Protein AF-A0A0A9Z0U1-F1 (afdb_monomer_lite)

Structure (mmCIF, N/CA/C/O backbone):
data_AF-A0A0A9Z0U1-F1
#
_entry.id   AF-A0A0A9Z0U1-F1
#
loop_
_atom_site.group_PDB
_atom_site.id
_atom_site.type_symbol
_atom_site.label_atom_id
_atom_site.label_alt_id
_atom_site.label_comp_id
_atom_site.label_asym_id
_atom_site.label_entity_id
_atom_site.label_seq_id
_atom_site.pdbx_PDB_ins_code
_atom_site.Cartn_x
_atom_site.Cartn_y
_atom_site.Cartn_z
_atom_site.occupancy
_atom_site.B_iso_or_equiv
_atom_site.auth_seq_id
_atom_site.auth_comp_id
_atom_site.auth_asym_id
_atom_site.auth_atom_id
_atom_site.pdbx_PDB_model_num
ATOM 1 N N . MET A 1 1 ? 15.167 -5.366 -28.591 1.00 64.50 1 MET A N 1
ATOM 2 C CA . MET A 1 1 ? 15.928 -5.872 -27.420 1.00 64.50 1 MET A CA 1
ATOM 3 C C . MET A 1 1 ? 16.134 -4.771 -26.386 1.00 64.50 1 MET A C 1
ATOM 5 O O . MET A 1 1 ? 15.950 -5.051 -25.213 1.00 64.50 1 MET A O 1
ATOM 9 N N . ASN A 1 2 ? 16.414 -3.530 -26.812 1.00 83.62 2 ASN A N 1
ATOM 10 C CA . ASN A 1 2 ? 16.492 -2.372 -25.914 1.00 83.62 2 ASN A CA 1
ATOM 11 C C . ASN A 1 2 ? 15.180 -2.121 -25.139 1.00 83.62 2 ASN A C 1
ATOM 13 O O . ASN A 1 2 ? 15.219 -1.941 -23.932 1.00 83.62 2 ASN A O 1
ATOM 17 N N . ASP A 1 3 ? 14.019 -2.251 -25.794 1.00 84.25 3 ASP A N 1
ATOM 18 C CA . ASP A 1 3 ? 12.713 -1.975 -25.162 1.00 84.25 3 ASP A CA 1
ATOM 19 C C . ASP A 1 3 ? 12.404 -2.891 -23.969 1.00 84.25 3 ASP A C 1
ATOM 21 O O . ASP A 1 3 ? 11.839 -2.456 -22.970 1.00 84.25 3 ASP A O 1
ATOM 25 N N . VAL A 1 4 ? 12.821 -4.160 -24.049 1.00 87.94 4 VAL A N 1
ATOM 26 C CA . VAL A 1 4 ? 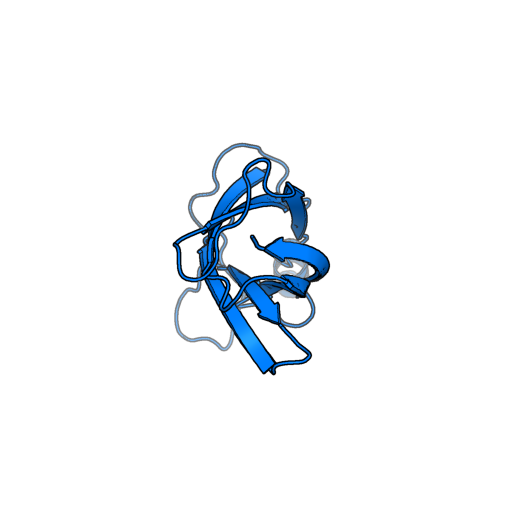12.662 -5.125 -22.950 1.00 87.94 4 VAL A CA 1
ATOM 27 C C . VAL A 1 4 ? 13.551 -4.734 -21.774 1.00 87.94 4 VAL A C 1
ATOM 29 O O . VAL A 1 4 ? 13.101 -4.777 -20.636 1.00 87.94 4 VAL A O 1
ATOM 32 N N . ALA A 1 5 ? 14.787 -4.303 -22.039 1.00 86.88 5 ALA A N 1
ATOM 33 C CA . ALA A 1 5 ? 15.687 -3.831 -20.992 1.00 86.88 5 ALA A CA 1
ATOM 34 C C . ALA A 1 5 ? 15.139 -2.565 -20.315 1.00 86.88 5 ALA A C 1
ATOM 36 O O . ALA A 1 5 ? 15.122 -2.491 -19.091 1.00 86.88 5 ALA A O 1
ATOM 37 N N . THR A 1 6 ? 14.619 -1.604 -21.087 1.00 86.00 6 THR A N 1
ATOM 38 C CA . THR A 1 6 ? 13.961 -0.407 -20.540 1.00 86.00 6 THR A CA 1
ATOM 39 C C . THR A 1 6 ? 12.758 -0.769 -19.670 1.00 86.00 6 THR A C 1
ATOM 41 O O . THR A 1 6 ? 12.617 -0.221 -18.581 1.00 86.00 6 THR A O 1
ATOM 44 N N . PHE A 1 7 ? 11.922 -1.713 -20.112 1.00 87.62 7 PHE A N 1
ATOM 45 C CA . PHE A 1 7 ? 10.774 -2.183 -19.337 1.00 87.62 7 PHE A CA 1
ATOM 46 C C . PHE A 1 7 ? 11.193 -2.868 -18.031 1.00 87.62 7 PHE A C 1
ATOM 48 O O . PHE A 1 7 ? 10.658 -2.538 -16.979 1.00 87.62 7 PHE A O 1
ATOM 55 N N . CYS A 1 8 ? 12.168 -3.781 -18.079 1.00 88.44 8 CYS A N 1
ATOM 56 C CA . CYS A 1 8 ? 12.655 -4.484 -16.891 1.00 88.44 8 CYS A CA 1
ATOM 57 C C . CYS A 1 8 ? 13.309 -3.539 -15.877 1.00 88.44 8 CYS A C 1
ATOM 59 O O . CYS A 1 8 ? 13.087 -3.702 -14.686 1.00 88.44 8 CYS A O 1
ATOM 61 N N . ASN A 1 9 ? 14.067 -2.543 -16.339 1.00 86.88 9 ASN A N 1
ATOM 62 C CA . ASN A 1 9 ? 14.712 -1.569 -15.456 1.00 86.88 9 ASN A CA 1
ATOM 63 C C . ASN A 1 9 ? 13.713 -0.598 -14.811 1.00 86.88 9 ASN A C 1
ATOM 65 O O . ASN A 1 9 ? 14.005 -0.042 -13.762 1.00 86.88 9 ASN A O 1
ATOM 69 N N . ALA A 1 10 ? 12.563 -0.362 -15.449 1.00 87.56 10 ALA A N 1
ATOM 70 C CA . ALA A 1 10 ? 11.499 0.479 -14.907 1.00 87.56 10 ALA A CA 1
ATOM 71 C C . ALA A 1 10 ? 10.504 -0.298 -14.029 1.00 87.56 10 ALA A C 1
ATOM 73 O O . ALA A 1 10 ? 9.648 0.321 -13.399 1.00 87.56 10 ALA A O 1
ATOM 74 N N . PHE A 1 11 ? 10.572 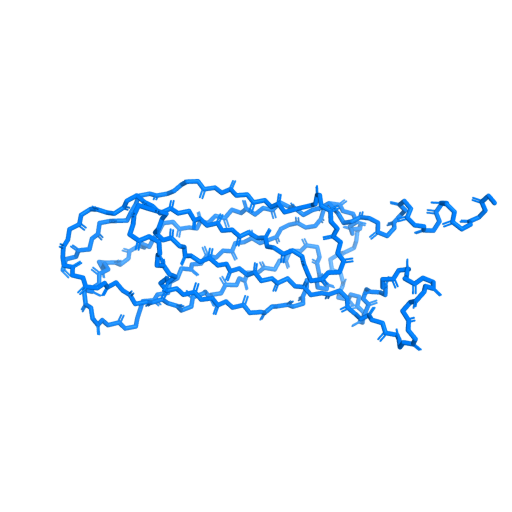-1.636 -14.020 1.00 89.62 11 PHE A N 1
ATOM 75 C CA . PHE A 1 11 ? 9.668 -2.466 -13.234 1.00 89.62 11 PHE A CA 1
ATOM 76 C C . PHE A 1 11 ? 9.939 -2.241 -11.738 1.00 89.62 11 PHE A C 1
ATOM 78 O O . PHE A 1 11 ? 11.072 -2.434 -11.296 1.00 89.62 11 PHE A O 1
ATOM 85 N N . PRO A 1 12 ? 8.932 -1.833 -10.951 1.00 91.62 12 PRO A N 1
ATOM 86 C CA . PRO A 1 12 ? 9.178 -1.314 -9.619 1.00 91.62 12 PRO A CA 1
ATOM 87 C C . PRO A 1 12 ? 9.450 -2.436 -8.616 1.00 91.62 12 PRO A C 1
ATOM 89 O O . PRO A 1 12 ? 8.727 -3.435 -8.569 1.00 91.62 12 PRO A O 1
ATOM 92 N N . ASP A 1 13 ? 10.436 -2.217 -7.747 1.00 90.81 13 ASP A N 1
ATOM 93 C CA . ASP A 1 13 ? 10.678 -3.048 -6.568 1.00 90.81 13 ASP A CA 1
ATOM 94 C C . ASP A 1 13 ? 10.495 -2.211 -5.301 1.00 90.81 13 ASP A C 1
ATOM 96 O O . ASP A 1 13 ? 11.399 -1.503 -4.849 1.00 90.81 13 ASP A O 1
ATOM 100 N N . ILE A 1 14 ? 9.274 -2.254 -4.759 1.00 91.38 14 ILE A N 1
ATOM 101 C CA . ILE A 1 14 ? 8.880 -1.481 -3.582 1.00 91.38 14 ILE A CA 1
ATOM 102 C C . ILE A 1 14 ? 8.512 -2.416 -2.439 1.00 91.38 14 ILE A C 1
ATOM 104 O O . ILE A 1 14 ? 7.690 -3.329 -2.581 1.00 91.38 14 ILE A O 1
ATOM 108 N N . GLN A 1 15 ? 9.092 -2.125 -1.284 1.00 90.62 15 GLN A N 1
ATOM 109 C CA . GLN A 1 15 ? 8.760 -2.719 -0.002 1.00 90.62 15 GLN A CA 1
ATOM 110 C C . GLN A 1 15 ? 8.126 -1.660 0.895 1.00 90.62 15 GLN A C 1
ATOM 112 O O . GLN A 1 15 ? 8.363 -0.457 0.736 1.00 90.62 15 GLN A O 1
ATOM 117 N N . PHE A 1 16 ? 7.285 -2.101 1.825 1.00 91.94 16 PHE A N 1
ATOM 118 C CA . PHE A 1 16 ? 6.681 -1.206 2.795 1.00 91.94 16 PHE A CA 1
ATOM 119 C C . PHE A 1 16 ? 6.692 -1.804 4.190 1.00 91.94 16 PHE A C 1
ATOM 121 O O . PHE A 1 16 ? 6.488 -3.002 4.376 1.00 91.94 16 PHE A O 1
ATOM 128 N N . GLU A 1 17 ? 6.864 -0.922 5.160 1.00 91.62 17 GLU A N 1
ATOM 129 C CA . GLU A 1 17 ? 6.734 -1.199 6.580 1.00 91.62 17 GLU A CA 1
ATOM 130 C C . GLU A 1 17 ? 5.722 -0.220 7.171 1.00 91.62 17 GLU A C 1
ATOM 132 O O . GLU A 1 17 ? 5.508 0.875 6.645 1.00 91.62 17 GLU A O 1
ATOM 137 N N . TYR A 1 18 ? 5.068 -0.602 8.261 1.00 92.12 18 TYR A N 1
ATOM 138 C CA . TYR A 1 18 ? 4.160 0.283 8.977 1.00 92.12 18 TYR A CA 1
ATOM 139 C C . TYR A 1 18 ? 4.558 0.359 10.443 1.00 92.12 18 TYR A C 1
ATOM 141 O O . TYR A 1 18 ? 4.999 -0.619 11.043 1.00 92.12 18 TYR A O 1
ATOM 149 N N . GLU A 1 19 ? 4.371 1.534 11.027 1.00 86.81 19 GLU A N 1
ATOM 150 C CA . GLU A 1 19 ? 4.507 1.713 12.465 1.00 86.81 19 GLU A CA 1
ATOM 151 C C . GLU A 1 19 ? 3.132 1.526 13.099 1.00 86.81 19 GLU A C 1
ATOM 153 O O . GLU A 1 19 ? 2.166 2.206 12.733 1.00 86.81 19 GLU A O 1
ATOM 158 N N . SER A 1 20 ? 3.032 0.609 14.064 1.00 76.25 20 SER A N 1
ATOM 159 C CA . SER A 1 20 ? 1.826 0.486 14.880 1.00 76.25 20 SER A CA 1
ATOM 160 C C . SER A 1 20 ? 1.530 1.831 15.556 1.00 76.25 20 SER A C 1
ATOM 162 O O . SER A 1 20 ? 2.461 2.443 16.094 1.00 76.25 20 SER A O 1
ATOM 164 N N . PRO A 1 21 ? 0.273 2.305 15.562 1.00 71.62 21 PRO A N 1
ATOM 165 C CA . PRO A 1 21 ? -0.062 3.586 16.168 1.00 71.62 21 PRO A CA 1
ATOM 166 C C . PRO A 1 21 ? 0.363 3.602 17.643 1.00 71.62 21 PRO A C 1
ATOM 168 O O . PRO A 1 21 ? -0.059 2.769 18.437 1.00 71.62 21 PRO A O 1
ATOM 171 N N . SER A 1 22 ? 1.221 4.559 18.005 1.00 58.94 22 SER A N 1
ATOM 172 C CA . SER A 1 22 ? 1.708 4.749 19.380 1.00 58.94 22 SER A CA 1
ATOM 173 C C . SER A 1 22 ? 0.669 5.391 20.304 1.00 58.94 22 SER A C 1
ATOM 175 O O . SER A 1 22 ? 0.851 5.428 21.517 1.00 58.94 22 SER A O 1
ATOM 177 N N . THR A 1 23 ? -0.403 5.934 19.725 1.00 63.06 23 THR A N 1
ATOM 178 C CA . THR A 1 23 ? -1.517 6.587 20.414 1.00 63.06 23 THR A CA 1
ATOM 179 C C . THR A 1 23 ? -2.752 5.707 20.311 1.00 63.06 23 THR A C 1
ATOM 181 O O . THR A 1 23 ? -2.992 5.114 19.259 1.00 63.06 23 THR A O 1
ATOM 184 N N . THR A 1 24 ? -3.531 5.655 21.390 1.00 75.94 24 THR A N 1
ATOM 185 C CA . THR A 1 24 ? -4.840 5.008 21.438 1.00 75.94 24 THR A CA 1
ATOM 186 C C . THR A 1 24 ? -5.676 5.404 20.219 1.00 75.94 24 THR A C 1
ATOM 188 O O . THR A 1 24 ? -5.903 6.588 19.966 1.00 75.94 24 THR A O 1
ATOM 191 N N . VAL A 1 25 ? -6.092 4.412 19.431 1.00 84.62 25 VAL A N 1
ATOM 192 C CA . VAL A 1 25 ? -6.921 4.628 18.242 1.00 84.62 25 VAL A CA 1
ATOM 193 C C . VAL A 1 25 ? -8.353 4.819 18.706 1.00 84.62 25 VAL A C 1
ATOM 195 O O . VAL A 1 25 ? -8.906 3.924 19.335 1.00 84.62 25 VAL A O 1
ATOM 198 N N . HIS A 1 26 ? -8.957 5.959 18.378 1.00 86.50 26 HIS A N 1
ATOM 199 C CA . HIS A 1 26 ? -10.315 6.270 18.817 1.00 86.50 26 HIS A CA 1
ATOM 200 C C . HIS A 1 26 ? -11.349 5.987 17.729 1.00 86.50 26 HIS A C 1
ATOM 202 O O . HIS A 1 26 ? -11.180 6.398 16.571 1.00 86.50 26 HIS A O 1
ATOM 208 N N . ALA A 1 27 ? -12.450 5.339 18.107 1.00 87.94 27 ALA A N 1
ATOM 209 C CA . ALA A 1 27 ? -13.585 5.110 17.213 1.00 87.94 27 ALA A CA 1
ATOM 210 C C . ALA A 1 27 ? -14.181 6.428 16.680 1.00 87.94 27 ALA A C 1
ATOM 212 O O . ALA A 1 27 ? -14.197 7.445 17.371 1.00 87.94 27 ALA A O 1
ATOM 213 N N . GLU A 1 28 ? -14.665 6.417 15.434 1.00 83.62 28 GLU A N 1
ATOM 214 C CA . GLU A 1 28 ? -15.346 7.535 14.757 1.00 83.62 28 GLU A CA 1
ATOM 215 C C . GLU A 1 28 ? -14.524 8.840 14.649 1.00 83.62 28 GLU A C 1
ATOM 217 O O . GLU A 1 28 ? -15.032 9.891 14.249 1.00 83.62 28 GLU A O 1
ATOM 222 N N . THR A 1 29 ? -13.217 8.781 14.921 1.00 86.44 29 THR A N 1
ATOM 223 C CA . THR A 1 29 ? -12.290 9.912 14.780 1.00 86.44 29 THR A CA 1
ATOM 224 C C . THR A 1 29 ? -11.288 9.703 13.646 1.00 86.44 29 THR A C 1
ATOM 226 O O . THR A 1 29 ? -11.107 8.601 13.120 1.00 86.44 29 THR A O 1
ATOM 229 N N . ALA A 1 30 ? -10.652 10.798 13.221 1.00 87.62 30 ALA A N 1
ATOM 230 C CA . ALA A 1 30 ? -9.594 10.750 12.223 1.00 87.62 30 ALA A CA 1
ATOM 231 C C . ALA A 1 30 ? -8.291 10.258 12.866 1.00 87.62 30 ALA A C 1
ATOM 233 O O . ALA A 1 30 ? -7.629 10.996 13.592 1.00 87.62 30 ALA A O 1
ATOM 234 N N . ASN A 1 31 ? -7.920 9.024 12.549 1.00 91.44 31 ASN A N 1
ATOM 235 C CA . ASN A 1 31 ? -6.669 8.406 12.959 1.00 91.44 31 ASN A CA 1
ATOM 236 C C . ASN A 1 31 ? -5.667 8.444 11.801 1.00 91.44 31 ASN A C 1
ATOM 238 O O . ASN A 1 31 ? -6.017 8.736 10.654 1.00 91.44 31 ASN A O 1
ATOM 242 N N . THR A 1 32 ? -4.395 8.189 12.091 1.00 92.38 32 THR A N 1
ATOM 243 C CA . THR A 1 32 ? -3.332 8.176 11.081 1.00 92.38 32 THR A CA 1
ATOM 244 C C . THR A 1 32 ? -2.433 6.969 11.275 1.00 92.38 32 THR A C 1
ATOM 246 O O . THR A 1 32 ? -1.988 6.708 12.387 1.00 92.38 32 THR A O 1
ATOM 249 N N . LEU A 1 33 ? -2.148 6.263 10.182 1.00 92.44 33 LEU A N 1
ATOM 250 C CA . LEU A 1 33 ? -1.155 5.194 10.122 1.00 92.44 33 LEU A CA 1
ATOM 251 C C . LEU A 1 33 ? 0.103 5.720 9.424 1.00 92.44 33 LEU A C 1
ATOM 253 O O . LEU A 1 33 ? 0.008 6.284 8.330 1.00 92.44 33 LEU A O 1
ATOM 257 N N . SER A 1 34 ? 1.264 5.557 10.054 1.00 93.88 34 SER A N 1
ATOM 258 C CA . SER A 1 34 ? 2.556 5.854 9.432 1.00 93.88 34 SER A CA 1
ATOM 259 C C . SER A 1 34 ? 3.030 4.631 8.652 1.00 93.88 34 SER A C 1
ATOM 261 O O . SER A 1 34 ? 3.149 3.545 9.213 1.00 93.88 34 SER A O 1
ATOM 263 N N . VAL A 1 35 ? 3.298 4.817 7.363 1.00 94.88 35 VAL A N 1
ATOM 264 C CA . VAL A 1 35 ? 3.810 3.790 6.453 1.00 94.88 35 VAL A CA 1
ATOM 265 C C . VAL A 1 35 ? 5.116 4.290 5.853 1.00 94.88 35 VAL A C 1
ATOM 267 O O . VAL A 1 35 ? 5.172 5.404 5.325 1.00 94.88 35 VAL A O 1
ATOM 270 N N . LEU A 1 36 ? 6.162 3.483 5.940 1.00 94.31 36 LEU A N 1
ATOM 271 C CA . LEU A 1 36 ? 7.457 3.731 5.329 1.00 94.31 36 LEU A CA 1
ATOM 272 C C . LEU A 1 36 ? 7.566 2.899 4.055 1.00 94.31 36 LEU A C 1
ATOM 274 O O . LEU A 1 36 ? 7.385 1.689 4.082 1.00 94.31 36 LEU A O 1
ATOM 278 N N . LEU A 1 37 ? 7.857 3.555 2.939 1.00 93.38 37 LEU A N 1
ATOM 279 C CA . LEU A 1 37 ? 8.062 2.916 1.644 1.00 93.38 37 LEU A CA 1
ATOM 280 C C . LEU A 1 37 ? 9.532 2.974 1.275 1.00 93.38 37 LEU A C 1
ATOM 282 O O . LEU A 1 37 ? 10.141 4.043 1.379 1.00 93.38 37 LEU A O 1
ATOM 286 N N . GLN A 1 38 ? 10.058 1.853 0.801 1.00 92.06 38 GLN A N 1
ATOM 287 C CA . GLN A 1 38 ? 11.434 1.703 0.353 1.00 92.06 38 GLN A CA 1
ATOM 288 C C . GLN A 1 38 ? 11.451 1.157 -1.073 1.00 92.06 38 GLN A C 1
ATOM 290 O O . GLN A 1 38 ? 10.888 0.099 -1.347 1.00 92.06 38 GLN A O 1
ATOM 295 N N . ARG A 1 39 ? 12.076 1.903 -1.982 1.00 89.81 39 ARG A N 1
ATOM 296 C CA . ARG A 1 39 ? 12.320 1.510 -3.370 1.00 89.81 39 ARG A CA 1
ATOM 297 C C . ARG A 1 39 ? 13.729 0.968 -3.498 1.00 89.81 39 ARG A C 1
ATOM 299 O O . ARG A 1 39 ? 14.685 1.709 -3.286 1.00 89.81 39 ARG A O 1
ATOM 306 N N . MET A 1 40 ? 13.837 -0.302 -3.862 1.00 86.69 40 MET A N 1
ATOM 307 C CA . MET A 1 40 ? 15.118 -0.988 -4.047 1.00 86.69 40 MET A CA 1
ATOM 308 C C . MET A 1 40 ? 15.691 -0.780 -5.452 1.00 86.69 40 MET A C 1
ATOM 310 O O . MET A 1 40 ? 16.877 -1.005 -5.676 1.00 86.69 40 MET A O 1
ATOM 314 N N . ASP A 1 41 ? 14.857 -0.327 -6.388 1.00 83.38 41 ASP A N 1
ATOM 315 C CA . ASP A 1 41 ? 15.205 -0.039 -7.780 1.00 83.38 41 ASP A CA 1
ATOM 316 C C . ASP A 1 41 ? 15.773 1.377 -7.993 1.00 83.38 41 ASP A C 1
ATOM 318 O O . ASP A 1 41 ? 16.242 1.707 -9.082 1.00 83.38 41 ASP A O 1
ATOM 322 N N . LEU A 1 42 ? 15.761 2.220 -6.955 1.00 81.12 42 LEU A N 1
ATOM 323 C CA . LEU A 1 42 ? 16.371 3.547 -6.977 1.00 81.12 42 LEU A CA 1
ATOM 324 C C . LEU A 1 42 ? 17.689 3.535 -6.198 1.00 81.12 42 LEU A C 1
ATOM 326 O O . LEU A 1 42 ? 17.701 3.393 -4.979 1.00 81.12 42 LEU A O 1
ATOM 330 N N . GLU A 1 43 ? 18.804 3.753 -6.896 1.00 67.94 43 GLU A N 1
ATOM 331 C CA . GLU A 1 43 ? 20.144 3.780 -6.286 1.00 67.94 43 GLU A CA 1
ATOM 332 C C . GLU A 1 43 ? 20.459 5.103 -5.559 1.00 67.94 43 GLU A C 1
ATOM 334 O O . GLU A 1 43 ? 21.412 5.179 -4.784 1.00 67.94 43 GLU A O 1
ATOM 339 N N . THR A 1 44 ? 19.675 6.160 -5.797 1.00 66.75 44 THR A N 1
ATOM 340 C CA . THR A 1 44 ? 19.927 7.504 -5.258 1.00 66.75 44 THR A CA 1
ATOM 341 C C . THR A 1 44 ? 18.835 7.958 -4.295 1.00 66.75 44 THR A C 1
ATOM 343 O O . THR A 1 44 ? 17.645 7.854 -4.590 1.00 66.75 44 THR A O 1
ATOM 346 N N . GLU A 1 45 ? 19.235 8.573 -3.179 1.00 65.25 45 GLU A N 1
ATOM 347 C CA . GLU A 1 45 ? 18.302 9.240 -2.254 1.00 65.25 45 GLU A CA 1
ATOM 348 C C . GLU A 1 45 ? 17.701 10.534 -2.831 1.00 65.25 45 GLU A C 1
ATOM 350 O O . GLU A 1 45 ? 16.685 11.034 -2.336 1.00 65.25 45 GLU A O 1
ATOM 355 N N . GLU A 1 46 ? 18.315 11.086 -3.882 1.00 71.00 46 GLU A N 1
ATOM 356 C CA . GLU A 1 46 ? 17.809 12.266 -4.572 1.00 71.00 46 GLU A CA 1
ATOM 357 C C . GLU A 1 46 ? 16.458 11.982 -5.234 1.00 71.00 46 GLU A C 1
ATOM 359 O O . GLU A 1 46 ? 16.225 10.929 -5.828 1.00 71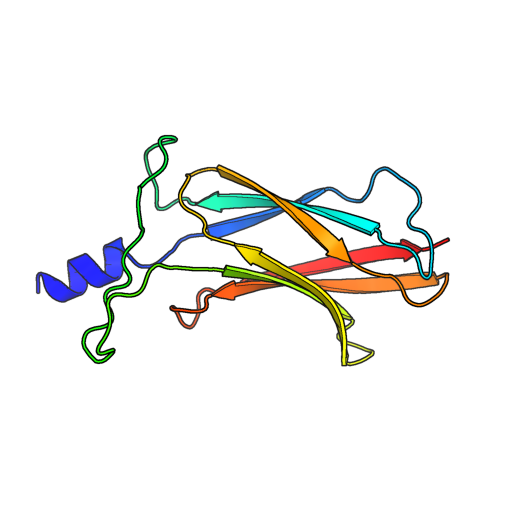.00 46 GLU A O 1
ATOM 364 N N . ALA A 1 47 ? 15.547 12.951 -5.129 1.00 66.75 47 ALA A N 1
ATOM 365 C CA . ALA A 1 47 ? 14.232 12.829 -5.729 1.00 66.75 47 ALA A CA 1
ATOM 366 C C . ALA A 1 47 ? 14.347 12.841 -7.256 1.00 66.75 47 ALA A C 1
ATOM 368 O O . ALA A 1 47 ? 14.726 13.852 -7.855 1.00 66.75 47 ALA A O 1
ATOM 369 N N . VAL A 1 48 ? 13.943 11.747 -7.891 1.00 75.81 48 VAL A N 1
ATOM 370 C CA . VAL A 1 48 ? 13.760 11.709 -9.340 1.00 75.81 48 VAL A CA 1
ATOM 371 C C . VAL A 1 48 ? 12.541 12.574 -9.662 1.00 75.81 48 VAL A C 1
ATOM 373 O O . VAL A 1 48 ? 11.530 12.521 -8.962 1.00 75.81 48 VAL A O 1
ATOM 376 N N . LYS A 1 49 ? 12.620 13.433 -10.686 1.00 66.19 49 LYS A N 1
ATOM 377 C CA . LYS A 1 49 ? 11.500 14.334 -11.015 1.00 66.19 49 LYS A CA 1
ATOM 378 C C . LYS A 1 49 ? 10.218 13.551 -11.293 1.00 66.19 49 LYS A C 1
ATOM 380 O O . LYS A 1 49 ? 9.188 13.853 -10.701 1.00 66.19 49 LYS A O 1
ATOM 385 N N . GLU A 1 50 ? 10.306 12.550 -12.164 1.00 69.88 50 GLU A N 1
ATOM 386 C CA . GLU A 1 50 ? 9.190 11.708 -12.586 1.00 69.88 50 GLU A CA 1
ATOM 387 C C . GLU A 1 50 ? 9.715 10.320 -12.952 1.00 69.88 50 GLU A C 1
ATOM 389 O O . GLU A 1 50 ? 10.722 10.200 -13.650 1.00 69.88 50 GLU A O 1
ATOM 394 N N . ILE A 1 51 ? 9.025 9.279 -12.489 1.00 81.44 51 ILE A N 1
ATOM 395 C CA . ILE A 1 51 ? 9.291 7.895 -12.885 1.00 81.44 51 ILE A CA 1
ATOM 396 C C . ILE A 1 51 ? 8.292 7.574 -13.988 1.00 81.44 51 ILE A C 1
ATOM 398 O O . ILE A 1 51 ? 7.096 7.413 -13.731 1.00 81.44 51 ILE A O 1
ATOM 402 N N . GLN A 1 52 ? 8.779 7.609 -15.228 1.00 85.88 52 GLN A N 1
ATOM 403 C CA . GLN A 1 52 ? 7.954 7.365 -16.404 1.00 85.88 52 GLN A CA 1
ATOM 404 C C . GLN A 1 52 ? 7.710 5.874 -16.585 1.00 85.88 52 GLN A C 1
ATOM 406 O O . GLN A 1 52 ? 8.642 5.071 -16.575 1.00 85.88 52 GLN A O 1
ATOM 411 N N . VAL A 1 53 ? 6.447 5.524 -16.795 1.00 90.19 53 VAL A N 1
ATOM 412 C CA . VAL A 1 53 ? 6.033 4.143 -17.023 1.00 90.19 53 VAL A CA 1
ATOM 413 C C . VAL A 1 53 ? 6.132 3.836 -18.522 1.00 90.19 53 VAL A C 1
ATOM 415 O O . VAL A 1 53 ? 5.486 4.521 -19.322 1.00 90.19 53 VAL A O 1
ATOM 418 N N . PRO A 1 54 ? 6.895 2.808 -18.939 1.00 88.81 54 PRO A N 1
ATOM 419 C CA . PRO A 1 54 ? 6.984 2.398 -20.336 1.00 88.81 54 PRO A CA 1
ATOM 420 C C . PRO A 1 54 ? 5.700 1.674 -20.775 1.00 88.81 54 PRO A C 1
ATOM 422 O O . PRO A 1 54 ? 5.624 0.447 -20.795 1.00 88.81 54 PRO A O 1
ATOM 425 N N . ALA A 1 55 ? 4.680 2.448 -21.151 1.00 88.94 55 ALA A N 1
ATOM 426 C CA . ALA A 1 55 ? 3.370 1.960 -21.580 1.00 88.94 55 ALA A CA 1
ATOM 427 C C . ALA A 1 55 ? 3.103 2.289 -23.063 1.00 88.94 55 ALA A C 1
ATOM 429 O O . ALA A 1 55 ? 2.400 3.239 -23.386 1.00 88.94 55 ALA A O 1
ATOM 430 N N . ALA A 1 56 ? 3.642 1.480 -23.983 1.00 87.00 56 ALA A N 1
ATOM 431 C CA . ALA A 1 56 ? 3.637 1.765 -25.429 1.00 87.00 56 ALA A CA 1
ATOM 432 C C . ALA A 1 56 ? 2.243 1.905 -26.078 1.00 87.00 56 ALA A C 1
ATOM 434 O O . ALA A 1 56 ? 2.110 2.539 -27.122 1.00 87.00 56 ALA A O 1
ATOM 435 N N . LEU A 1 57 ? 1.211 1.292 -25.489 1.00 90.94 57 LEU A N 1
ATOM 436 C CA . LEU A 1 57 ? -0.172 1.359 -25.979 1.00 90.94 57 LEU A CA 1
ATOM 437 C C . LEU A 1 57 ? -1.010 2.429 -25.264 1.00 90.94 57 LEU A C 1
ATOM 439 O O . LEU A 1 57 ? -2.159 2.653 -25.644 1.00 90.94 57 LEU A O 1
ATOM 443 N N . TYR A 1 58 ? -0.464 3.069 -24.227 1.00 90.88 58 TYR A N 1
ATOM 444 C CA . TYR A 1 58 ? -1.141 4.137 -23.506 1.00 90.88 58 TYR A CA 1
ATOM 445 C C . TYR A 1 58 ? -0.786 5.481 -24.172 1.00 90.88 58 TYR A C 1
ATOM 447 O O . TYR A 1 58 ? 0.392 5.770 -24.368 1.00 90.88 58 TYR A O 1
ATOM 455 N N . PRO A 1 59 ? -1.778 6.292 -24.583 1.00 89.50 59 PRO A N 1
ATOM 456 C CA . PRO A 1 59 ? -1.550 7.430 -25.479 1.00 89.50 59 PRO A CA 1
ATOM 457 C C . PRO A 1 59 ? -0.856 8.627 -24.816 1.00 89.50 59 PRO A C 1
ATOM 459 O O . PRO A 1 59 ? -0.336 9.495 -25.514 1.00 89.50 59 PRO A O 1
ATOM 462 N N . GLU A 1 60 ? -0.873 8.701 -23.487 1.00 90.50 60 GLU A N 1
ATOM 463 C CA . GLU A 1 60 ? -0.321 9.816 -22.720 1.00 90.50 60 GLU A CA 1
ATOM 464 C C . GLU A 1 60 ? 0.921 9.383 -21.939 1.00 90.50 60 GLU A C 1
ATOM 466 O O . GLU A 1 60 ? 1.059 8.227 -21.550 1.00 90.50 60 GLU A O 1
ATOM 471 N N . ASN A 1 61 ? 1.812 10.325 -21.634 1.00 85.88 61 ASN A N 1
ATOM 472 C CA . ASN A 1 61 ? 2.898 10.039 -20.701 1.00 85.88 61 ASN A CA 1
ATOM 473 C C . ASN A 1 61 ? 2.313 9.786 -19.309 1.00 85.88 61 ASN A C 1
ATOM 475 O O . ASN A 1 61 ? 1.532 10.596 -18.801 1.00 85.88 61 ASN A O 1
ATOM 479 N N . ARG A 1 62 ? 2.703 8.672 -18.685 1.00 87.56 62 ARG A N 1
ATOM 480 C CA . ARG A 1 62 ? 2.238 8.304 -17.349 1.00 87.56 62 ARG A CA 1
ATOM 481 C C . ARG A 1 62 ? 3.380 8.343 -16.347 1.00 87.56 62 ARG A C 1
ATOM 483 O O . ARG A 1 62 ? 4.405 7.692 -16.534 1.00 87.56 62 ARG A O 1
ATOM 490 N N . THR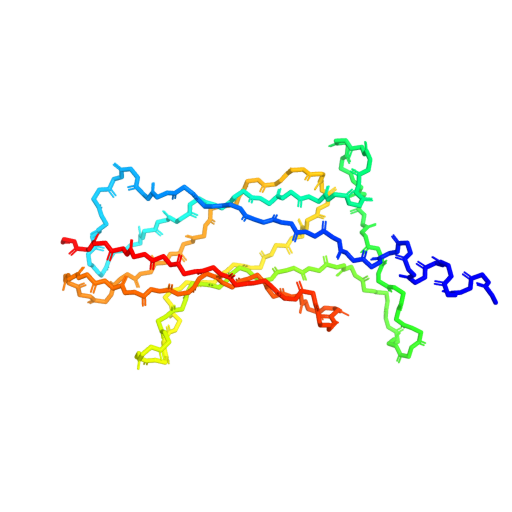 A 1 63 ? 3.151 9.079 -15.266 1.00 89.50 63 THR A N 1
ATOM 491 C CA . THR A 1 63 ? 3.985 9.033 -14.066 1.00 89.50 63 THR A CA 1
ATOM 492 C C . THR A 1 63 ? 3.437 7.975 -13.125 1.00 89.50 63 THR A C 1
ATOM 494 O O . THR A 1 63 ? 2.231 7.939 -12.866 1.00 89.50 63 THR A O 1
ATOM 497 N N . GLU A 1 64 ? 4.322 7.129 -12.613 1.00 89.94 64 GLU A N 1
ATOM 498 C CA . GLU A 1 64 ? 3.969 6.066 -11.679 1.00 89.94 64 GLU A CA 1
ATOM 499 C C . GLU A 1 64 ? 3.352 6.629 -10.389 1.00 89.94 64 GLU A C 1
ATOM 501 O O . GLU A 1 64 ? 3.882 7.566 -9.778 1.00 89.94 64 GLU A O 1
ATOM 506 N N . SER A 1 65 ? 2.239 6.045 -9.941 1.00 92.94 65 SER A N 1
ATOM 507 C CA . SER A 1 65 ? 1.668 6.357 -8.636 1.00 92.94 65 SER A CA 1
ATOM 508 C C . SER A 1 65 ? 1.123 5.123 -7.926 1.00 92.94 65 SER A C 1
ATOM 510 O O . SER A 1 65 ? 0.817 4.096 -8.527 1.00 92.94 65 SER A O 1
ATOM 512 N N . TRP A 1 66 ? 1.024 5.241 -6.607 1.00 95.12 66 TRP A N 1
ATOM 513 C CA . TRP A 1 66 ? 0.661 4.140 -5.728 1.00 95.12 66 TRP A CA 1
ATOM 514 C C . TRP A 1 66 ? -0.503 4.529 -4.839 1.00 95.12 66 TRP A C 1
ATOM 516 O O . TRP A 1 66 ? -0.629 5.682 -4.413 1.00 95.12 66 TRP A O 1
ATOM 526 N N . TYR A 1 67 ? -1.339 3.550 -4.539 1.00 96.62 67 TYR A N 1
ATOM 527 C CA . TYR A 1 67 ? -2.395 3.653 -3.551 1.00 96.62 67 TYR A CA 1
ATOM 528 C C . TYR A 1 67 ? -2.005 2.840 -2.330 1.00 96.62 67 TYR A C 1
ATOM 530 O O . TYR A 1 67 ? -1.774 1.640 -2.427 1.00 96.62 67 TYR A O 1
ATOM 538 N N . ILE A 1 68 ? -1.968 3.497 -1.175 1.00 96.62 68 ILE A N 1
ATOM 539 C CA . ILE A 1 68 ? -1.936 2.813 0.112 1.00 96.62 68 ILE A CA 1
ATOM 540 C C . ILE A 1 68 ? -3.376 2.720 0.603 1.00 96.62 68 ILE A C 1
ATOM 542 O O . ILE A 1 68 ? -4.028 3.755 0.773 1.00 96.62 68 ILE A O 1
ATOM 546 N N . VAL A 1 69 ? -3.871 1.507 0.818 1.00 96.75 69 VAL A N 1
ATOM 547 C CA . VAL A 1 69 ? -5.250 1.227 1.229 1.00 96.75 69 VAL A CA 1
ATOM 548 C C . VAL A 1 69 ? -5.231 0.436 2.527 1.00 96.75 69 VAL A C 1
ATOM 550 O O . VAL A 1 69 ? -4.585 -0.599 2.609 1.00 96.75 69 VAL A O 1
ATOM 553 N N . LEU A 1 70 ? -5.962 0.908 3.532 1.00 95.50 70 LEU A N 1
ATOM 554 C CA . LEU A 1 70 ? -6.235 0.158 4.752 1.00 95.50 70 LEU A CA 1
ATOM 555 C C . LEU A 1 70 ? -7.657 -0.396 4.661 1.00 95.50 70 LEU A C 1
ATOM 557 O O . LEU A 1 70 ? -8.620 0.379 4.611 1.00 95.50 70 LEU A O 1
ATOM 561 N N . ALA A 1 71 ? -7.785 -1.717 4.614 1.00 95.44 71 ALA A N 1
ATOM 562 C CA . ALA A 1 71 ? -9.050 -2.404 4.394 1.00 95.44 71 ALA A CA 1
ATOM 563 C C . ALA A 1 71 ? -9.329 -3.460 5.467 1.00 95.44 71 ALA A C 1
ATOM 565 O O . ALA A 1 71 ? -8.439 -4.174 5.910 1.00 95.44 71 ALA A O 1
ATOM 566 N N . ASP A 1 72 ? -10.596 -3.576 5.839 1.00 94.06 72 ASP A N 1
ATOM 567 C CA . ASP A 1 72 ? -11.159 -4.702 6.569 1.00 94.06 72 ASP A CA 1
ATOM 568 C C . ASP A 1 72 ? -11.746 -5.675 5.541 1.00 94.06 72 ASP A C 1
ATOM 570 O O . ASP A 1 72 ? -12.755 -5.384 4.888 1.00 94.06 72 ASP A O 1
ATOM 574 N N . VAL A 1 73 ? -11.083 -6.816 5.359 1.00 89.69 73 VAL A N 1
ATOM 575 C CA . VAL A 1 73 ? -11.491 -7.826 4.370 1.00 89.69 73 VAL A CA 1
ATOM 576 C C . VAL A 1 73 ? -12.740 -8.568 4.817 1.00 89.69 73 VAL A C 1
ATOM 578 O O . VAL A 1 73 ? -13.568 -8.929 3.982 1.00 89.69 73 VAL A O 1
ATOM 581 N N . HIS A 1 74 ? -12.910 -8.769 6.124 1.00 88.94 74 HIS A N 1
ATOM 582 C CA . HIS A 1 74 ? -14.052 -9.501 6.652 1.00 88.94 74 HIS A CA 1
ATOM 583 C C . HIS A 1 74 ? -15.344 -8.698 6.480 1.00 88.94 74 HIS A C 1
ATOM 585 O O . HIS A 1 74 ? -16.354 -9.227 6.015 1.00 88.94 74 HIS A O 1
ATOM 591 N N . ALA A 1 75 ? -15.293 -7.399 6.779 1.00 91.88 75 ALA A N 1
ATOM 592 C CA . ALA A 1 75 ? -16.409 -6.481 6.570 1.00 91.88 75 ALA A CA 1
ATOM 593 C C . ALA A 1 75 ? -16.500 -5.939 5.131 1.00 91.88 75 ALA A C 1
ATOM 595 O O . ALA A 1 75 ? -17.414 -5.167 4.834 1.00 91.88 75 ALA A O 1
ATOM 596 N N . ASN A 1 76 ? -15.560 -6.308 4.250 1.00 92.50 76 ASN A N 1
ATOM 597 C CA . ASN A 1 76 ? -15.419 -5.782 2.890 1.00 92.50 76 ASN A CA 1
ATOM 598 C C . ASN A 1 76 ? -15.485 -4.240 2.846 1.00 92.50 76 ASN A C 1
ATOM 600 O O . ASN A 1 76 ? -16.254 -3.642 2.085 1.00 92.50 76 ASN A O 1
ATOM 604 N N . ARG A 1 77 ? -14.718 -3.581 3.723 1.00 93.06 77 ARG A N 1
ATOM 605 C CA . ARG A 1 77 ? -14.783 -2.131 3.947 1.00 93.06 77 ARG A CA 1
ATOM 606 C C . ARG A 1 77 ? -13.399 -1.499 3.938 1.00 93.06 77 ARG A C 1
ATOM 608 O O . ARG A 1 77 ? -12.503 -1.927 4.649 1.00 93.06 77 ARG A O 1
ATOM 615 N N . VAL A 1 78 ? -13.251 -0.389 3.220 1.00 95.12 78 VAL A N 1
ATOM 616 C CA . VAL A 1 78 ? -12.038 0.442 3.266 1.00 95.12 78 VAL A CA 1
ATOM 617 C C . VAL A 1 78 ? -12.147 1.465 4.396 1.00 95.12 78 VAL A C 1
ATOM 619 O O . VAL A 1 78 ? -13.119 2.218 4.473 1.00 95.12 78 VAL A O 1
ATOM 622 N N . TRP A 1 79 ? -11.146 1.497 5.272 1.00 93.88 79 TRP A N 1
ATOM 623 C CA . TRP A 1 79 ? -11.058 2.437 6.394 1.00 93.88 79 TRP A CA 1
ATOM 624 C C . TRP A 1 79 ? -10.376 3.746 6.006 1.00 93.88 79 TRP A C 1
ATOM 626 O O . TRP A 1 79 ? -10.727 4.816 6.509 1.00 93.88 79 TRP A O 1
ATOM 636 N N . GLY A 1 80 ? -9.383 3.659 5.126 1.00 93.81 80 GLY A N 1
ATOM 637 C CA . GLY A 1 80 ? -8.587 4.793 4.685 1.00 93.81 80 GLY A CA 1
ATOM 638 C C . GLY A 1 80 ? -7.823 4.468 3.413 1.00 93.81 80 GLY A C 1
ATOM 639 O O . GLY A 1 80 ? -7.470 3.319 3.159 1.00 93.81 80 GLY A O 1
ATOM 640 N N . MET A 1 81 ? -7.576 5.490 2.601 1.00 96.25 81 MET A N 1
ATOM 641 C CA . MET A 1 81 ? -6.796 5.359 1.377 1.00 96.25 81 MET A CA 1
ATOM 642 C C . MET A 1 81 ? -6.040 6.651 1.098 1.00 96.25 81 MET A C 1
ATOM 644 O O . MET A 1 81 ? -6.563 7.749 1.308 1.00 96.25 81 MET A O 1
ATOM 648 N N . LYS A 1 82 ? -4.819 6.529 0.580 1.00 96.06 82 LYS A N 1
ATOM 649 C CA . LYS A 1 82 ? -4.019 7.665 0.130 1.00 96.06 82 LYS A CA 1
ATOM 650 C C . LYS A 1 82 ? -3.276 7.331 -1.156 1.00 96.06 82 LYS A C 1
ATOM 652 O O . LYS A 1 82 ? -2.568 6.332 -1.219 1.00 96.06 82 LYS A O 1
ATOM 657 N N . ARG A 1 83 ? -3.410 8.205 -2.156 1.00 95.75 83 ARG A N 1
ATOM 658 C CA . ARG A 1 83 ? -2.593 8.172 -3.373 1.00 95.75 83 ARG A CA 1
ATOM 659 C C . ARG A 1 83 ? -1.288 8.927 -3.142 1.00 95.75 83 ARG A C 1
ATOM 661 O O . ARG A 1 83 ? -1.302 10.007 -2.547 1.00 95.75 83 ARG A O 1
ATOM 668 N N . ILE A 1 84 ? -0.189 8.379 -3.636 1.00 93.25 84 ILE A N 1
ATOM 669 C CA . ILE A 1 84 ? 1.152 8.951 -3.530 1.00 93.25 84 ILE A CA 1
ATOM 670 C C . ILE A 1 84 ? 1.950 8.755 -4.820 1.00 93.25 84 ILE A C 1
ATOM 672 O O . ILE A 1 84 ? 1.615 7.922 -5.661 1.00 93.25 84 ILE A O 1
ATOM 676 N N . VAL A 1 85 ? 3.040 9.508 -4.933 1.00 90.38 85 VAL A N 1
ATOM 677 C CA . VAL A 1 85 ? 4.093 9.299 -5.927 1.00 90.38 85 VAL A CA 1
ATOM 678 C C . VAL A 1 85 ? 5.370 8.959 -5.160 1.00 90.38 85 VAL A C 1
ATOM 680 O O . VAL A 1 85 ? 5.781 9.725 -4.289 1.00 90.38 85 VAL A O 1
ATOM 683 N N . CYS A 1 86 ? 5.975 7.811 -5.462 1.00 85.50 86 CYS A N 1
ATOM 684 C CA . CYS A 1 86 ? 7.188 7.322 -4.803 1.00 85.50 86 CYS A CA 1
ATOM 685 C C . CYS A 1 86 ? 8.412 7.709 -5.631 1.00 85.50 86 CYS A C 1
ATOM 687 O O . CYS A 1 86 ? 8.936 6.892 -6.386 1.00 85.50 86 CYS A O 1
ATOM 689 N N . ASN A 1 87 ? 8.834 8.968 -5.523 1.00 85.19 87 ASN A N 1
ATOM 690 C CA . ASN A 1 87 ? 9.921 9.523 -6.333 1.00 85.19 87 ASN A CA 1
ATOM 691 C C . ASN A 1 87 ? 11.289 9.558 -5.630 1.00 85.19 87 ASN A C 1
ATOM 693 O O . ASN A 1 87 ? 12.227 10.170 -6.135 1.00 85.19 87 ASN A O 1
ATOM 697 N N . ARG A 1 88 ? 11.387 8.938 -4.453 1.00 87.00 88 ARG A N 1
ATOM 698 C CA . ARG A 1 88 ? 12.600 8.827 -3.635 1.00 87.00 88 ARG A CA 1
ATOM 699 C C . ARG A 1 88 ? 12.799 7.377 -3.226 1.00 87.00 88 ARG A C 1
ATOM 701 O O . ARG A 1 88 ? 11.812 6.652 -3.089 1.00 87.00 88 ARG A O 1
ATOM 708 N N . ALA A 1 89 ? 14.047 7.009 -2.941 1.00 87.31 89 ALA A N 1
ATOM 709 C CA . ALA A 1 89 ? 14.391 5.700 -2.389 1.00 87.31 89 ALA A CA 1
ATOM 710 C C . ALA A 1 89 ? 13.605 5.391 -1.103 1.00 87.31 89 ALA A C 1
ATOM 712 O O . ALA A 1 89 ? 13.105 4.288 -0.942 1.00 87.31 89 ALA A O 1
ATOM 713 N N . THR A 1 90 ? 13.422 6.379 -0.218 1.00 89.50 90 THR A N 1
ATOM 714 C CA . THR A 1 90 ? 12.612 6.230 1.002 1.00 89.50 90 THR A CA 1
ATOM 715 C C . THR A 1 90 ? 11.535 7.310 1.090 1.00 89.50 90 THR A C 1
ATOM 717 O O . THR A 1 90 ? 11.819 8.499 0.927 1.00 89.50 90 THR A O 1
ATOM 720 N N . THR A 1 91 ? 10.291 6.915 1.375 1.00 90.56 91 THR A N 1
ATOM 721 C CA . THR A 1 91 ? 9.150 7.833 1.526 1.00 90.56 91 THR A CA 1
ATOM 722 C C . THR A 1 91 ? 8.316 7.472 2.754 1.00 90.56 91 THR A C 1
ATOM 724 O O . THR A 1 91 ? 7.712 6.407 2.806 1.00 90.56 91 THR A O 1
ATOM 727 N N . ALA A 1 92 ? 8.226 8.386 3.724 1.00 92.81 92 ALA A N 1
ATOM 728 C CA . ALA A 1 92 ? 7.325 8.247 4.867 1.00 92.81 92 ALA A CA 1
ATOM 729 C C . ALA A 1 92 ? 5.958 8.871 4.554 1.00 92.81 92 ALA A C 1
ATOM 731 O O . ALA A 1 92 ? 5.855 10.046 4.184 1.00 92.81 92 ALA A O 1
ATOM 732 N N . VAL A 1 93 ? 4.891 8.095 4.720 1.00 94.12 93 VAL A N 1
ATOM 733 C CA . VAL A 1 93 ? 3.528 8.471 4.353 1.00 94.12 93 VAL A CA 1
ATOM 734 C C . VAL A 1 93 ? 2.590 8.276 5.530 1.00 94.12 93 VAL A C 1
ATOM 736 O O . VAL A 1 93 ? 2.456 7.198 6.089 1.00 94.12 93 VAL A O 1
ATOM 739 N N . LYS A 1 94 ? 1.867 9.343 5.861 1.00 94.12 94 LYS A N 1
ATOM 740 C CA . LYS A 1 94 ? 0.759 9.315 6.817 1.00 94.12 94 LYS A CA 1
ATOM 741 C C . LYS A 1 94 ? -0.554 9.044 6.090 1.00 94.12 94 LYS A C 1
ATOM 743 O O . LYS A 1 94 ? -0.954 9.876 5.265 1.00 94.12 94 LYS A O 1
ATOM 748 N N . VAL A 1 95 ? -1.192 7.911 6.368 1.00 94.38 95 VAL A N 1
ATOM 749 C CA . VAL A 1 95 ? -2.476 7.489 5.789 1.00 94.38 95 VAL A CA 1
ATOM 750 C C . VAL A 1 95 ? -3.599 7.789 6.783 1.00 94.38 95 VAL A C 1
ATOM 752 O O . VAL A 1 95 ? -3.618 7.195 7.861 1.00 94.38 95 VAL A O 1
ATOM 755 N N . PRO A 1 96 ? -4.527 8.707 6.463 1.00 93.56 96 PRO A N 1
ATOM 756 C CA . PRO A 1 96 ? -5.673 8.971 7.320 1.00 93.56 96 PRO A CA 1
ATOM 757 C C . PRO A 1 96 ? -6.696 7.836 7.208 1.00 93.56 96 PRO A C 1
ATOM 759 O O . PRO A 1 96 ? -7.004 7.382 6.104 1.00 93.56 96 PRO A O 1
ATOM 762 N N . TYR A 1 97 ? -7.257 7.411 8.335 1.00 93.44 97 TYR A N 1
ATOM 763 C CA . TYR A 1 97 ? -8.317 6.404 8.379 1.00 93.44 97 TYR A CA 1
ATOM 764 C C . TYR A 1 97 ? -9.324 6.697 9.495 1.00 93.44 97 TYR A C 1
ATOM 766 O O . TYR A 1 97 ? -9.052 7.485 10.406 1.00 93.44 97 TYR A O 1
ATOM 774 N N . ARG A 1 98 ? -10.504 6.076 9.419 1.00 92.00 98 ARG A N 1
ATOM 775 C CA . ARG A 1 98 ? -11.524 6.135 10.476 1.00 92.00 98 ARG A CA 1
ATOM 776 C C . ARG A 1 98 ? -11.941 4.732 10.888 1.00 92.00 98 ARG A C 1
ATOM 778 O O . ARG A 1 98 ? -12.416 3.967 10.052 1.00 92.00 98 ARG A O 1
ATOM 785 N N . ALA A 1 99 ? -11.773 4.431 12.171 1.00 91.00 99 ALA A N 1
ATOM 786 C CA . ALA A 1 99 ? -12.261 3.198 12.767 1.00 91.00 99 ALA A CA 1
ATOM 787 C C . ALA A 1 99 ? -13.766 3.326 13.075 1.00 91.00 99 ALA A C 1
ATOM 789 O O . ALA A 1 99 ? -14.176 4.378 13.568 1.00 91.00 99 ALA A O 1
ATOM 790 N N . PRO A 1 100 ? -14.592 2.304 12.794 1.00 90.00 100 PRO A N 1
ATOM 791 C CA . PRO A 1 100 ? -16.049 2.420 12.898 1.00 90.00 100 PRO A CA 1
ATOM 792 C C . PRO A 1 100 ? -16.604 2.275 14.322 1.00 90.00 100 PRO A C 1
ATOM 794 O O . PRO A 1 100 ? -17.618 2.865 14.669 1.00 90.00 100 PRO A O 1
ATOM 797 N N . ALA A 1 101 ? -15.986 1.439 15.150 1.00 90.88 101 ALA A N 1
ATOM 798 C CA . ALA A 1 101 ? -16.423 1.189 16.519 1.00 90.88 101 ALA A CA 1
ATOM 799 C C . ALA A 1 101 ? -15.245 0.682 17.349 1.00 90.88 101 ALA A C 1
ATOM 801 O O . ALA A 1 101 ? -14.213 0.301 16.794 1.00 90.88 101 ALA A O 1
ATOM 802 N N . THR A 1 102 ? -15.410 0.649 18.665 1.00 92.31 102 THR A N 1
ATOM 803 C CA . THR A 1 102 ? -14.425 0.073 19.583 1.00 92.31 102 THR A CA 1
ATOM 804 C C . THR A 1 102 ? -14.317 -1.439 19.376 1.00 92.31 102 THR A C 1
ATOM 806 O O . THR A 1 102 ? -15.303 -2.104 19.050 1.00 92.31 102 THR A O 1
ATOM 809 N N . GLY A 1 103 ? -13.114 -1.993 19.513 1.00 90.69 103 GLY A N 1
ATOM 810 C CA . GLY A 1 103 ? -12.857 -3.413 19.272 1.00 90.69 103 GLY A CA 1
ATOM 811 C C . GLY A 1 103 ? -11.480 -3.703 18.685 1.00 90.69 103 GLY A C 1
ATOM 812 O O . GLY A 1 103 ? -10.676 -2.804 18.458 1.00 90.69 103 GLY A O 1
ATOM 813 N N . ILE A 1 104 ? -11.214 -4.984 18.445 1.00 90.69 104 ILE A N 1
ATOM 814 C CA . ILE A 1 104 ? -9.990 -5.468 17.801 1.00 90.69 104 ILE A CA 1
ATOM 815 C C . ILE A 1 104 ? -10.344 -5.824 16.360 1.00 90.69 104 ILE A C 1
ATOM 817 O O . ILE A 1 104 ? -11.287 -6.583 16.137 1.00 90.69 104 ILE A O 1
ATOM 821 N N . TYR A 1 105 ? -9.602 -5.274 15.403 1.00 91.19 105 TYR A N 1
ATOM 822 C CA . TYR A 1 105 ? -9.842 -5.478 13.979 1.00 91.19 105 TYR A CA 1
ATOM 823 C C . TYR A 1 105 ? -8.597 -6.023 13.298 1.00 91.19 105 TYR A C 1
ATOM 825 O O . TYR A 1 105 ? -7.529 -5.414 13.386 1.00 91.19 105 TYR A O 1
ATOM 833 N N . ASP A 1 106 ? -8.772 -7.126 12.578 1.00 92.69 106 ASP A N 1
ATOM 834 C CA . ASP A 1 106 ? -7.771 -7.667 11.669 1.00 92.69 106 ASP A CA 1
ATOM 835 C C . ASP A 1 106 ? -7.957 -7.017 10.297 1.00 92.69 106 ASP A C 1
ATOM 837 O O . ASP A 1 106 ? -8.986 -7.168 9.633 1.00 92.69 106 ASP A O 1
ATOM 841 N N . LEU A 1 107 ? -6.964 -6.235 9.899 1.00 94.12 107 LEU A N 1
ATOM 842 C CA . LEU A 1 107 ? -6.975 -5.416 8.700 1.00 94.12 107 LEU A CA 1
ATOM 843 C C . LEU A 1 107 ? -5.874 -5.861 7.745 1.00 94.12 107 LEU A C 1
ATOM 845 O O . LEU A 1 107 ? -4.883 -6.488 8.121 1.00 94.12 107 LEU A O 1
ATOM 849 N N . GLN A 1 108 ? -6.031 -5.459 6.493 1.00 95.31 108 GLN A N 1
ATOM 850 C CA . GLN A 1 108 ? -5.014 -5.579 5.466 1.00 95.31 108 GLN A CA 1
ATOM 851 C C . GLN A 1 108 ? -4.585 -4.195 4.994 1.00 95.31 108 GLN A C 1
ATOM 853 O O . GLN A 1 108 ? -5.404 -3.365 4.585 1.00 95.31 108 GLN A O 1
ATOM 858 N N . LEU A 1 109 ? -3.278 -3.956 5.044 1.00 95.62 109 LEU A N 1
ATOM 859 C CA . LEU A 1 109 ? -2.628 -2.828 4.398 1.00 95.62 109 LEU A CA 1
ATOM 860 C C . LEU A 1 109 ? -2.196 -3.265 3.000 1.00 95.62 109 LEU A C 1
ATOM 862 O O . LEU A 1 109 ? -1.400 -4.191 2.851 1.00 95.62 109 LEU A O 1
ATOM 866 N N . LEU A 1 110 ? -2.730 -2.599 1.984 1.00 95.69 110 LEU A N 1
ATOM 867 C CA . LEU A 1 110 ? -2.476 -2.876 0.578 1.00 95.69 110 LEU A CA 1
ATOM 868 C C . LEU A 1 110 ? -1.686 -1.719 -0.029 1.00 95.69 110 LEU A C 1
ATOM 870 O O . LEU A 1 110 ? -2.058 -0.554 0.131 1.00 95.69 110 LEU A O 1
ATOM 874 N N . LEU A 1 111 ? -0.628 -2.047 -0.758 1.00 96.31 111 LEU A N 1
ATOM 875 C CA . LEU A 1 111 ? 0.095 -1.134 -1.631 1.00 96.31 111 LEU A CA 1
ATOM 876 C C . LEU A 1 111 ? -0.197 -1.556 -3.070 1.00 96.31 111 LEU A C 1
ATOM 878 O O . LEU A 1 111 ? 0.260 -2.611 -3.506 1.00 96.31 111 LEU A O 1
ATOM 882 N N . LEU A 1 112 ? -0.972 -0.739 -3.778 1.00 96.12 112 LEU A N 1
ATOM 883 C CA . LEU A 1 112 ? -1.462 -1.033 -5.122 1.00 96.12 112 LEU A CA 1
ATOM 884 C C . LEU A 1 112 ? -0.838 -0.085 -6.143 1.00 96.12 112 LEU A C 1
ATOM 886 O O . LEU A 1 112 ? -0.821 1.133 -5.921 1.00 96.12 112 LEU A O 1
ATOM 890 N N . SER A 1 113 ? -0.362 -0.620 -7.262 1.00 94.81 113 SER A N 1
ATOM 891 C CA . SER A 1 113 ? 0.124 0.199 -8.375 1.00 94.81 113 SER A CA 1
ATOM 892 C C . SER A 1 113 ? -1.022 0.623 -9.290 1.00 94.81 113 SER A C 1
ATOM 894 O O . SER A 1 113 ? -1.928 -0.154 -9.580 1.00 94.81 113 SER A O 1
ATOM 896 N N . ASP A 1 114 ? -0.984 1.860 -9.790 1.00 93.38 114 ASP A N 1
ATOM 897 C CA . ASP A 1 114 ? -1.931 2.315 -10.816 1.00 93.38 114 ASP A CA 1
ATOM 898 C C . ASP A 1 114 ? -1.480 1.996 -12.252 1.00 93.38 114 ASP A C 1
ATOM 900 O O . ASP A 1 114 ? -2.242 2.206 -13.196 1.00 93.38 114 ASP A O 1
ATOM 904 N N . SER A 1 115 ? -0.236 1.539 -12.410 1.00 92.50 115 SER A N 1
ATOM 905 C CA . SER A 1 115 ? 0.463 1.478 -13.697 1.00 92.50 115 SER A CA 1
ATOM 906 C C . SER A 1 115 ? 1.062 0.106 -14.009 1.00 92.50 115 SER A C 1
ATOM 908 O O . SER A 1 115 ? 1.265 -0.221 -15.178 1.00 92.50 115 SER A O 1
ATOM 910 N N . TRP A 1 116 ? 1.323 -0.708 -12.986 1.00 92.81 116 TRP A N 1
ATOM 911 C CA . TRP A 1 116 ? 1.941 -2.024 -13.113 1.00 92.81 116 TRP A CA 1
ATOM 912 C C . TRP A 1 116 ? 1.024 -3.108 -12.552 1.00 92.81 116 TRP A C 1
ATOM 914 O O . TRP A 1 116 ? 0.350 -2.908 -11.548 1.00 92.81 116 TRP A O 1
ATOM 924 N N . VAL A 1 117 ? 1.024 -4.282 -13.178 1.00 91.81 117 VAL A N 1
ATOM 925 C CA . VAL A 1 117 ? 0.279 -5.454 -12.698 1.00 91.81 117 VAL A CA 1
ATOM 926 C C . VAL A 1 117 ? 1.262 -6.461 -12.110 1.00 91.81 117 VAL A C 1
ATOM 928 O O . VAL A 1 117 ? 2.316 -6.706 -12.693 1.00 91.81 117 VAL A O 1
ATOM 931 N N . GLY A 1 118 ? 0.907 -7.070 -10.975 1.00 90.81 118 GLY A N 1
ATOM 932 C CA . GLY A 1 118 ? 1.716 -8.112 -10.326 1.00 90.81 118 GLY A CA 1
ATOM 933 C C . GLY A 1 118 ? 2.772 -7.597 -9.345 1.00 90.81 118 GLY A C 1
ATOM 934 O O . GLY A 1 118 ? 3.570 -8.388 -8.849 1.00 90.81 118 GLY A O 1
ATOM 935 N N . VAL A 1 119 ? 2.765 -6.296 -9.050 1.00 92.88 119 VAL A N 1
ATOM 936 C CA . VAL A 1 119 ? 3.668 -5.648 -8.078 1.00 92.88 119 VAL A CA 1
ATOM 937 C C . VAL A 1 119 ? 2.975 -5.288 -6.767 1.00 92.88 119 VAL A C 1
ATOM 939 O O . VAL A 1 119 ? 3.613 -4.772 -5.853 1.00 92.88 119 VAL A O 1
ATOM 942 N N . ASP A 1 120 ? 1.671 -5.548 -6.679 1.00 94.00 120 ASP A N 1
ATOM 943 C CA . ASP A 1 120 ? 0.871 -5.224 -5.509 1.00 94.00 120 ASP A CA 1
ATOM 944 C C . ASP A 1 120 ? 1.372 -5.999 -4.288 1.00 94.00 120 ASP A C 1
ATOM 946 O O . ASP A 1 120 ? 1.704 -7.189 -4.357 1.00 94.00 120 ASP A O 1
ATOM 950 N N . ARG A 1 121 ? 1.434 -5.310 -3.151 1.00 93.94 121 ARG A N 1
ATOM 951 C CA . ARG A 1 121 ? 1.894 -5.874 -1.881 1.00 93.94 121 ARG A CA 1
ATOM 952 C C . ARG A 1 121 ? 0.781 -5.776 -0.849 1.00 93.94 121 ARG A C 1
ATOM 954 O O . ARG A 1 121 ? 0.039 -4.797 -0.819 1.00 93.94 121 ARG A O 1
ATOM 961 N N . GLN A 1 122 ? 0.700 -6.773 0.022 1.00 93.88 122 GLN A N 1
ATOM 962 C CA . GLN A 1 122 ? -0.263 -6.809 1.116 1.00 93.88 122 GLN A CA 1
ATOM 963 C C . GLN A 1 122 ? 0.420 -7.223 2.415 1.00 93.88 122 GLN A C 1
ATOM 965 O O . GLN A 1 122 ? 1.344 -8.038 2.404 1.00 93.88 122 GLN A O 1
ATOM 970 N N . CYS A 1 123 ? -0.052 -6.674 3.527 1.00 93.19 123 CY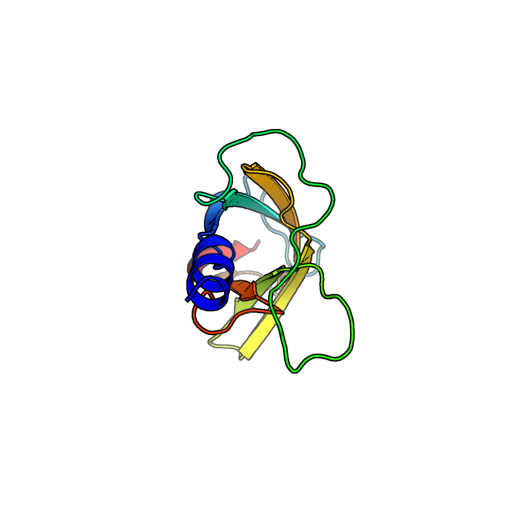S A N 1
ATOM 971 C CA . CYS A 1 123 ? 0.394 -7.029 4.864 1.00 93.19 123 CYS A CA 1
ATOM 972 C C . CYS A 1 123 ? -0.805 -7.062 5.810 1.00 93.19 123 CYS A C 1
ATOM 974 O O . CYS A 1 123 ? -1.668 -6.186 5.752 1.00 93.19 123 CYS A O 1
ATOM 976 N N . GLU A 1 124 ? -0.854 -8.072 6.670 1.00 93.25 124 GLU A N 1
ATOM 977 C CA . GLU A 1 124 ? -1.870 -8.185 7.712 1.00 93.25 124 GLU A CA 1
ATOM 978 C C . GLU A 1 124 ? -1.424 -7.412 8.954 1.00 93.25 124 GLU A C 1
ATOM 980 O O . GLU A 1 124 ? -0.247 -7.423 9.330 1.00 93.25 124 GLU A O 1
ATOM 985 N N . LEU A 1 125 ? -2.367 -6.722 9.589 1.00 91.56 125 LEU A N 1
ATOM 986 C CA . LEU A 1 125 ? -2.138 -6.039 10.853 1.00 91.56 125 LEU A CA 1
ATOM 987 C C . LEU A 1 125 ? -3.391 -6.062 11.718 1.00 91.56 125 LEU A C 1
ATOM 989 O O . LEU A 1 125 ? -4.509 -6.023 11.214 1.00 91.56 125 LEU A O 1
ATOM 993 N N . THR A 1 126 ? -3.192 -6.039 13.028 1.00 90.88 126 THR A N 1
ATOM 994 C CA . THR A 1 126 ? -4.285 -5.965 13.996 1.00 90.88 12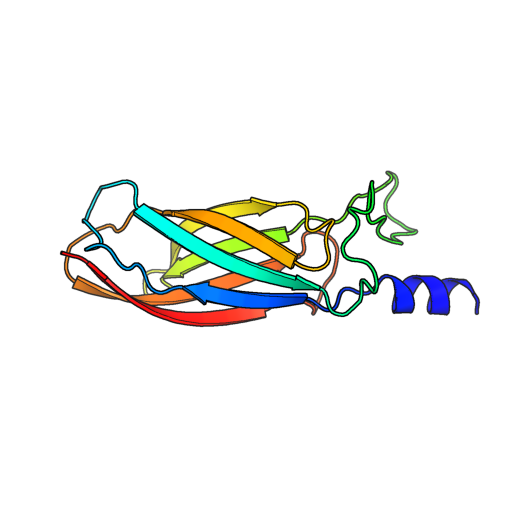6 THR A CA 1
ATOM 995 C C . THR A 1 126 ? -4.259 -4.600 14.674 1.00 90.88 126 THR A C 1
ATOM 997 O O . THR A 1 126 ? -3.223 -4.176 15.192 1.00 90.88 126 THR A O 1
ATOM 1000 N N . ILE A 1 127 ? -5.393 -3.898 14.673 1.00 89.62 127 ILE A N 1
ATOM 1001 C CA . ILE A 1 127 ? -5.562 -2.610 15.358 1.00 89.62 127 ILE A CA 1
ATOM 1002 C C . ILE A 1 127 ? -6.605 -2.762 16.463 1.00 89.62 127 ILE A C 1
ATOM 1004 O O . ILE A 1 127 ? -7.738 -3.172 16.213 1.00 89.62 127 ILE A O 1
ATOM 1008 N N . THR A 1 128 ? -6.227 -2.368 17.677 1.00 90.06 128 THR A N 1
ATOM 1009 C CA . THR A 1 128 ? -7.149 -2.215 18.805 1.00 90.06 128 THR A CA 1
ATOM 1010 C C . THR A 1 128 ? -7.662 -0.781 18.847 1.00 90.06 128 THR A C 1
ATOM 1012 O O . THR A 1 128 ? -6.873 0.163 18.862 1.00 90.06 128 THR A O 1
ATOM 1015 N N . VAL A 1 129 ? -8.982 -0.631 18.858 1.00 90.69 129 VAL A N 1
ATOM 1016 C CA . VAL A 1 129 ? -9.709 0.640 18.867 1.00 90.69 129 VAL A CA 1
ATOM 1017 C C . VAL A 1 129 ? -10.441 0.783 20.198 1.00 90.69 129 VAL A C 1
ATOM 1019 O O . VAL A 1 129 ? -11.201 -0.113 20.579 1.00 90.69 129 VAL A O 1
ATOM 1022 N N . GLU A 1 130 ? -10.245 1.916 20.869 1.00 84.56 130 GLU A N 1
ATOM 1023 C CA . GLU A 1 130 ? -10.882 2.285 22.144 1.00 84.56 130 GLU A CA 1
ATOM 1024 C C . GLU A 1 130 ? -11.897 3.427 22.005 1.00 84.56 130 GLU A C 1
ATOM 1026 O O . GLU A 1 130 ? -11.781 4.274 21.083 1.00 84.56 130 GLU A O 1
#

pLDDT: mean 88.5, std 7.87, range [58.94, 96.75]

Radius of gyration: 16.76 Å; chains: 1; bounding box: 37×24×50 Å

Sequence (130 aa):
MNDVATFCNAFPDIQFEYESPSTTVHAETANTLSVLLQRMDLETEEAVKEIQVPAALYPENRTESWYIVLADVHANRVWGMKRIVCNRATTAVKVPYRAPATGIYDLQLLLLSDSWVGVDRQCELTITVE

Secondary structure (DSSP, 8-state):
-HHHHHHHHHS--EEEEEEPPSSPBPBTSEEEEEEEEEESS---SSPPS--B---TTSSS--B--EEEEEEETTTTEEEEEEEE---SSEEEEEEEEEB-SSEEEEEEEEEEESS-SS--EEEEEEEEE-

InterPro domains:
  IPR004179 Sec63 domain [PF02889] (10-125)
  IPR014756 Immunoglobulin E-set [SSF81296] (22-129)
  IPR035892 C2 domain superfamily [G3DSA:2.60.40.150] (10-130)

Foldseek 3Di:
DVLVVVQVLLPWDKDKDWDADPDAAAAPDKDKIKMKMATPSDPDQDFDPFSWHPDPPDPDTDGKKKKWWKAQVVVRDTFWIDIDHDRGRMDIDIIIGHHHDFDKGWIKTWIDIPRDPPNIDIDIDIDGHD

Organism: Lygus hesperus (NCBI:txid30085)